Protein AF-A0A918HSY1-F1 (afdb_monomer_lite)

Foldseek 3Di:
DDDDDDDDDDDDDPPDDPLDPQQPQQDWDWDQDPNDTDTDRVNVVVVVCLVCLVVDDLVVLVVVVVVSPPSSD

pLDDT: mean 74.21, std 18.96, range [35.66, 93.88]

Structure (mmCIF, N/CA/C/O backbone):
data_AF-A0A918HSY1-F1
#
_entry.id   AF-A0A918HSY1-F1
#
loop_
_atom_site.group_PDB
_atom_site.id
_atom_site.type_symbol
_atom_site.label_atom_id
_atom_site.label_alt_id
_atom_site.label_comp_id
_atom_site.label_asym_id
_atom_site.label_entity_id
_atom_site.label_seq_id
_atom_site.pdbx_PDB_ins_code
_atom_site.Cartn_x
_atom_site.Cartn_y
_atom_site.Cartn_z
_atom_site.occupancy
_atom_site.B_iso_or_equiv
_atom_site.auth_seq_id
_atom_site.auth_comp_id
_atom_site.auth_asym_id
_atom_site.auth_atom_id
_atom_site.pdbx_PDB_model_num
ATOM 1 N N . MET A 1 1 ? 6.785 43.936 -22.187 1.00 35.66 1 MET A N 1
ATOM 2 C CA . MET A 1 1 ? 6.281 43.463 -23.499 1.00 35.66 1 MET A CA 1
ATOM 3 C C . MET A 1 1 ? 6.479 41.946 -23.601 1.00 35.66 1 MET A C 1
ATOM 5 O O . MET A 1 1 ? 7.583 41.505 -23.340 1.00 35.66 1 MET A O 1
ATOM 9 N N . ARG A 1 2 ? 5.388 41.203 -23.883 1.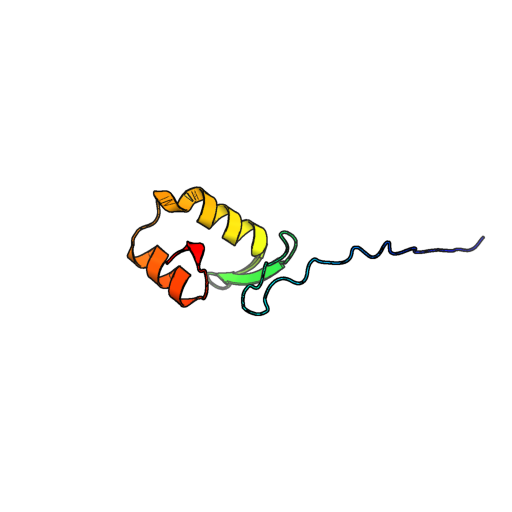00 38.72 2 ARG A N 1
ATOM 10 C CA . ARG A 1 2 ? 5.216 39.855 -24.509 1.00 38.72 2 ARG A CA 1
ATOM 11 C C . ARG A 1 2 ? 6.442 38.904 -24.512 1.00 38.72 2 ARG A C 1
ATOM 13 O O . ARG A 1 2 ? 7.427 39.209 -25.158 1.00 38.72 2 ARG A O 1
ATOM 20 N N . SER A 1 3 ? 6.419 37.792 -23.766 1.00 40.62 3 SER A N 1
ATOM 21 C CA . SER A 1 3 ? 5.899 36.448 -24.138 1.00 40.62 3 SER A CA 1
ATOM 22 C C . SER A 1 3 ? 6.929 35.528 -24.827 1.00 40.62 3 SER A C 1
ATOM 24 O O . SER A 1 3 ? 7.820 36.001 -25.519 1.00 40.62 3 SER A O 1
ATOM 26 N N . THR A 1 4 ? 6.683 34.212 -24.707 1.00 41.28 4 THR A N 1
ATOM 27 C CA . THR A 1 4 ? 7.312 33.038 -25.361 1.00 41.28 4 THR A CA 1
ATOM 28 C C . THR A 1 4 ? 8.568 32.476 -24.666 1.00 41.28 4 THR A C 1
ATOM 30 O O . THR A 1 4 ? 9.409 33.224 -24.204 1.00 41.28 4 THR A O 1
ATOM 33 N N . ALA A 1 5 ? 8.783 31.171 -24.492 1.00 42.19 5 ALA A N 1
ATOM 34 C CA . ALA A 1 5 ? 8.032 29.989 -24.884 1.00 42.19 5 ALA A CA 1
ATOM 35 C C . ALA A 1 5 ? 8.316 28.839 -23.904 1.00 42.19 5 ALA A C 1
ATOM 37 O O . ALA A 1 5 ? 9.450 28.571 -23.512 1.00 42.19 5 ALA A O 1
ATOM 38 N N . ARG A 1 6 ? 7.243 28.115 -23.596 1.00 50.81 6 ARG A N 1
ATOM 39 C CA . ARG A 1 6 ? 7.224 26.732 -23.128 1.00 50.81 6 ARG A CA 1
ATOM 40 C C . ARG A 1 6 ? 8.042 25.876 -24.103 1.00 50.81 6 ARG A C 1
ATOM 42 O O . ARG A 1 6 ? 7.718 25.847 -25.287 1.00 50.81 6 ARG A O 1
ATOM 49 N N . ARG A 1 7 ? 9.060 25.155 -23.631 1.00 39.25 7 ARG A N 1
ATOM 50 C CA . ARG A 1 7 ? 9.657 24.055 -24.399 1.00 39.2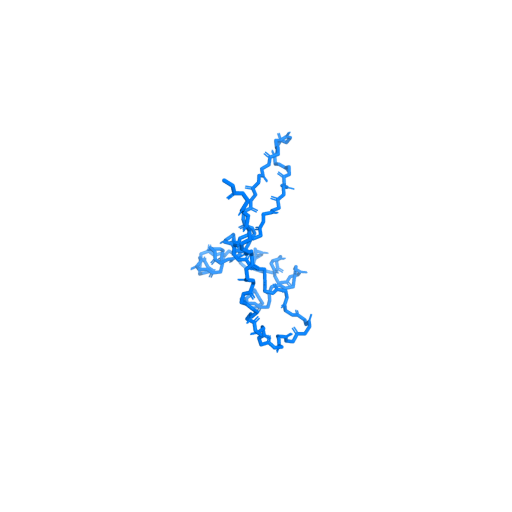5 7 ARG A CA 1
ATOM 51 C C . ARG A 1 7 ? 9.707 22.814 -23.520 1.00 39.25 7 ARG A C 1
ATOM 53 O O . ARG A 1 7 ? 10.525 22.698 -22.616 1.00 39.25 7 ARG A O 1
ATOM 60 N N . ALA A 1 8 ? 8.741 21.937 -23.773 1.00 45.78 8 ALA A N 1
ATOM 61 C CA . ALA A 1 8 ? 8.699 20.585 -23.258 1.00 45.78 8 ALA A CA 1
ATOM 62 C C . ALA A 1 8 ? 9.912 19.816 -23.799 1.00 45.78 8 ALA A C 1
ATOM 64 O O . ALA A 1 8 ? 10.093 19.721 -25.012 1.00 45.78 8 ALA A O 1
ATOM 65 N N . ALA A 1 9 ? 10.738 19.281 -22.904 1.00 44.94 9 ALA A N 1
ATOM 66 C CA . ALA A 1 9 ? 11.704 18.253 -23.252 1.00 44.94 9 ALA A CA 1
ATOM 67 C C . ALA A 1 9 ? 11.010 16.902 -23.054 1.00 44.94 9 ALA A C 1
ATOM 69 O O . ALA A 1 9 ? 10.754 16.478 -21.926 1.00 44.94 9 ALA A O 1
ATOM 70 N N . GLY A 1 10 ? 10.644 16.276 -24.173 1.00 48.06 10 GLY A N 1
ATOM 71 C CA . GLY A 1 10 ? 10.143 14.912 -24.204 1.00 48.06 10 GLY A CA 1
ATOM 72 C C . GLY A 1 10 ? 11.192 13.963 -23.639 1.00 48.06 10 GLY A C 1
ATOM 73 O O . GLY A 1 10 ? 12.322 13.911 -24.122 1.00 48.06 10 GLY A O 1
ATOM 74 N N . ARG A 1 11 ? 10.814 13.214 -22.605 1.00 46.03 11 ARG A N 1
ATOM 75 C CA . ARG A 1 11 ? 11.573 12.055 -22.148 1.00 46.03 11 ARG A CA 1
ATOM 76 C C . ARG A 1 11 ? 10.833 10.830 -22.650 1.00 46.03 11 ARG A C 1
ATOM 78 O O . ARG A 1 11 ? 9.729 10.561 -22.184 1.00 46.03 11 ARG A O 1
ATOM 85 N N . ALA A 1 12 ? 11.430 10.131 -23.611 1.00 44.19 12 ALA A N 1
ATOM 86 C CA . ALA A 1 12 ? 10.989 8.803 -24.006 1.00 44.19 12 ALA A CA 1
ATOM 87 C C . ALA A 1 12 ? 10.897 7.937 -22.741 1.00 44.19 12 ALA A C 1
ATOM 89 O O . ALA A 1 12 ? 11.889 7.745 -22.031 1.00 44.19 12 ALA A O 1
ATOM 90 N N . LEU A 1 13 ? 9.681 7.510 -22.406 1.00 47.62 13 LEU A N 1
ATOM 91 C CA . LEU A 1 13 ? 9.467 6.522 -21.364 1.00 47.62 13 LEU A CA 1
ATOM 92 C C . LEU A 1 13 ? 9.882 5.171 -21.960 1.00 47.62 13 LEU A C 1
ATOM 94 O O . LEU A 1 13 ? 9.476 4.881 -23.084 1.00 47.62 13 LEU A O 1
ATOM 98 N N . PRO A 1 14 ? 10.702 4.364 -21.265 1.00 51.47 14 PRO A N 1
ATOM 99 C CA . PRO A 1 14 ? 10.917 2.990 -21.694 1.00 51.47 14 PRO A CA 1
ATOM 100 C C . PRO A 1 14 ? 9.555 2.294 -21.726 1.00 51.47 14 PRO A C 1
ATOM 102 O O . PRO A 1 14 ? 8.781 2.449 -20.776 1.00 51.47 14 PRO A O 1
ATOM 105 N N . GLU A 1 15 ? 9.272 1.577 -22.813 1.00 50.91 15 GLU A N 1
ATOM 106 C CA . GLU A 1 15 ? 8.089 0.730 -22.956 1.00 50.91 15 GLU A CA 1
ATOM 107 C C . GLU A 1 15 ? 8.085 -0.282 -21.807 1.00 50.91 15 GLU A C 1
ATOM 109 O O . GLU A 1 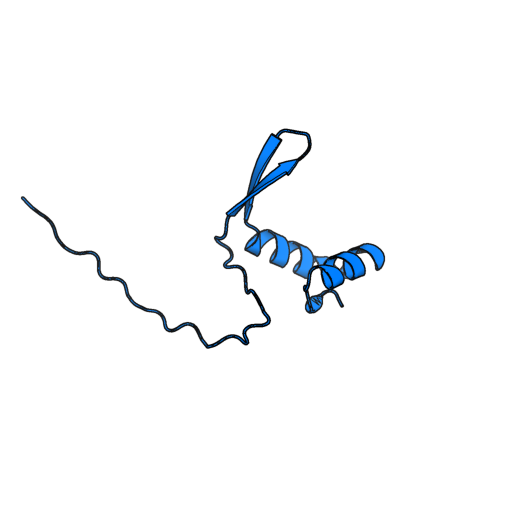15 ? 8.798 -1.285 -21.813 1.00 50.91 15 GLU A O 1
ATOM 114 N N . LYS A 1 16 ? 7.356 0.058 -20.744 1.00 50.16 16 LYS A N 1
ATOM 115 C CA . LYS A 1 16 ? 7.049 -0.856 -19.656 1.00 50.16 16 LYS A CA 1
ATOM 116 C C . LYS A 1 16 ? 5.904 -1.725 -20.138 1.00 50.16 16 LYS A C 1
ATOM 118 O O . LYS A 1 16 ? 4.916 -1.190 -20.639 1.00 50.16 16 LYS A O 1
ATOM 123 N N . SER A 1 17 ? 6.061 -3.033 -19.974 1.00 46.09 17 SER A N 1
ATOM 124 C CA . SER A 1 17 ? 5.039 -4.032 -20.264 1.00 46.09 17 SER A CA 1
ATOM 125 C C . SER A 1 17 ? 3.660 -3.568 -19.762 1.00 46.09 17 SER A C 1
ATOM 127 O O . SER A 1 17 ? 3.573 -3.036 -18.646 1.00 46.09 17 SER A O 1
ATOM 129 N N . PRO A 1 18 ? 2.596 -3.722 -20.569 1.00 48.06 18 PRO A N 1
ATOM 130 C CA . PRO A 1 18 ? 1.280 -3.139 -20.306 1.00 48.06 18 PRO A CA 1
ATOM 131 C C . PRO A 1 18 ? 0.606 -3.669 -19.030 1.00 48.06 18 PRO A C 1
ATOM 133 O O . PRO A 1 18 ? -0.347 -3.057 -18.556 1.00 48.06 18 PRO A O 1
ATOM 136 N N . GLU A 1 19 ? 1.109 -4.752 -18.436 1.00 53.62 19 GLU A N 1
ATOM 137 C CA . GLU A 1 19 ? 0.606 -5.295 -17.173 1.00 53.62 19 GLU A CA 1
ATOM 138 C C . GLU A 1 19 ? 1.108 -4.597 -15.890 1.00 53.62 19 GLU A C 1
ATOM 140 O O . GLU A 1 19 ? 0.630 -4.930 -14.809 1.00 53.62 19 GLU A O 1
ATOM 145 N N . HIS A 1 20 ? 2.016 -3.610 -15.952 1.00 54.81 20 HIS A N 1
ATOM 146 C CA . HIS A 1 20 ? 2.558 -2.970 -14.741 1.00 54.81 20 HIS A CA 1
ATOM 147 C C . HIS A 1 20 ? 2.309 -1.453 -14.723 1.00 54.81 20 HIS A C 1
ATOM 149 O O . HIS A 1 20 ? 3.097 -0.657 -15.246 1.00 54.81 20 HIS A O 1
ATOM 155 N N . VAL A 1 21 ? 1.228 -1.019 -14.060 1.00 58.06 21 VAL A N 1
ATOM 156 C CA . VAL A 1 21 ? 0.961 0.410 -13.819 1.00 58.06 21 VAL A CA 1
ATOM 157 C C . VAL A 1 21 ? 1.969 0.930 -12.796 1.00 58.06 21 VAL A C 1
ATOM 159 O O . VAL A 1 21 ? 1.747 0.945 -11.586 1.00 58.06 21 VAL A O 1
ATOM 162 N N . ALA A 1 22 ? 3.129 1.364 -13.281 1.00 60.88 22 ALA A N 1
ATOM 163 C CA . ALA A 1 22 ? 4.080 2.108 -12.475 1.00 60.88 22 ALA A CA 1
ATOM 164 C C . ALA A 1 22 ? 3.491 3.492 -12.180 1.00 60.88 22 ALA A C 1
ATOM 166 O O . ALA A 1 22 ? 3.714 4.438 -12.935 1.00 60.88 22 ALA A O 1
ATOM 167 N N . VAL A 1 23 ? 2.733 3.602 -11.088 1.00 61.19 23 VAL A N 1
ATOM 168 C CA . VAL A 1 23 ? 2.149 4.866 -10.636 1.00 61.19 23 VAL A CA 1
ATOM 169 C C . VAL A 1 23 ? 3.283 5.869 -10.388 1.00 61.19 23 VAL A C 1
ATOM 171 O O . VAL A 1 23 ? 4.134 5.626 -9.524 1.00 61.19 23 VAL A O 1
ATOM 174 N N . PRO A 1 24 ? 3.341 6.997 -11.124 1.00 70.44 24 PRO A N 1
ATOM 175 C CA . PRO A 1 24 ? 4.325 8.033 -10.852 1.00 70.44 24 PRO A CA 1
ATOM 176 C C . PRO A 1 24 ? 4.190 8.502 -9.401 1.00 70.44 24 PRO A C 1
ATOM 178 O O . PRO A 1 24 ? 3.079 8.697 -8.915 1.00 70.44 24 PRO A O 1
ATOM 181 N N . GLY A 1 25 ? 5.303 8.741 -8.703 1.00 62.47 25 GLY A N 1
ATOM 182 C CA . GLY A 1 25 ? 5.274 9.170 -7.294 1.00 62.47 25 GLY A CA 1
ATOM 183 C C . GLY A 1 25 ? 4.466 10.454 -7.032 1.00 62.47 25 GLY A C 1
ATOM 184 O O . GLY A 1 25 ? 4.048 10.703 -5.905 1.00 62.47 25 GLY A O 1
ATOM 185 N N . ALA A 1 26 ? 4.220 11.259 -8.069 1.00 72.50 26 ALA A N 1
ATOM 186 C CA . ALA A 1 26 ? 3.416 12.476 -8.006 1.00 72.50 26 ALA A CA 1
ATOM 187 C C . ALA A 1 26 ? 1.907 12.256 -8.230 1.00 72.50 26 ALA A C 1
ATOM 189 O O . ALA A 1 26 ? 1.155 13.219 -8.122 1.00 72.50 26 ALA A O 1
ATOM 190 N N . HIS A 1 27 ? 1.456 11.040 -8.554 1.00 79.06 27 HIS A N 1
ATOM 191 C CA . HIS A 1 27 ? 0.032 10.763 -8.733 1.00 79.06 27 HIS A CA 1
ATOM 192 C C . HIS A 1 27 ? -0.696 10.880 -7.394 1.00 79.06 27 HIS A C 1
ATOM 194 O O . HIS A 1 27 ? -0.327 10.207 -6.428 1.00 79.06 27 HIS A O 1
ATOM 200 N N . VAL A 1 28 ? -1.711 11.743 -7.361 1.00 84.88 28 VAL A N 1
ATOM 201 C CA . VAL A 1 28 ? -2.560 12.000 -6.200 1.00 84.88 28 VAL A CA 1
ATOM 202 C C . VAL A 1 28 ? -3.947 11.443 -6.484 1.00 84.88 28 VAL A C 1
ATOM 204 O O . VAL A 1 28 ? -4.536 11.782 -7.507 1.00 84.88 28 VAL A O 1
ATOM 207 N N . GLU A 1 29 ? -4.457 10.628 -5.569 1.00 81.69 29 GLU A N 1
ATOM 208 C CA . GLU A 1 29 ? -5.835 10.144 -5.563 1.00 81.69 29 GLU A CA 1
ATOM 209 C C . GLU A 1 29 ? -6.560 10.707 -4.343 1.00 81.69 29 GLU A C 1
ATOM 211 O O . GLU A 1 29 ? -5.971 10.826 -3.268 1.00 81.69 29 GLU A O 1
ATOM 216 N N . THR A 1 30 ? -7.827 11.076 -4.510 1.00 86.69 30 THR A N 1
ATOM 217 C CA . THR A 1 30 ? -8.676 11.491 -3.395 1.00 86.69 30 THR A CA 1
ATOM 218 C C . THR A 1 30 ? -9.423 10.272 -2.881 1.00 86.69 30 THR A C 1
ATOM 220 O O . THR A 1 30 ? -10.249 9.707 -3.591 1.00 86.69 30 THR A O 1
ATOM 223 N N . VAL A 1 31 ? -9.141 9.870 -1.646 1.00 85.00 31 VAL A N 1
ATOM 224 C CA . VAL A 1 31 ? -9.829 8.766 -0.969 1.00 85.00 31 VAL A CA 1
ATOM 225 C C . VAL A 1 31 ? -10.646 9.307 0.190 1.00 85.00 31 VAL A C 1
ATOM 227 O O . VAL A 1 31 ? -10.183 10.182 0.918 1.00 85.00 31 VAL A O 1
ATOM 230 N N . VAL A 1 32 ? -11.859 8.790 0.373 1.00 86.81 32 VAL A N 1
ATOM 231 C CA . VAL A 1 32 ? -12.688 9.136 1.530 1.00 86.81 32 VAL A CA 1
ATOM 232 C C . VAL A 1 32 ? -12.420 8.125 2.638 1.00 86.81 32 VAL A C 1
ATOM 234 O O . VAL A 1 32 ? -12.670 6.934 2.462 1.00 86.81 32 VAL A O 1
ATOM 237 N N . VAL A 1 33 ? -11.912 8.595 3.773 1.00 83.12 33 VAL A N 1
ATOM 238 C CA . VAL A 1 33 ? -11.706 7.785 4.981 1.00 83.12 33 VAL A CA 1
ATOM 239 C C . VAL A 1 33 ? -12.503 8.440 6.097 1.00 83.12 33 VAL A C 1
ATOM 241 O O . VAL A 1 33 ? -12.410 9.647 6.289 1.00 83.12 33 VAL A O 1
ATOM 244 N N . ASP A 1 34 ? -13.359 7.670 6.768 1.00 84.88 34 ASP A N 1
ATOM 245 C CA . ASP A 1 34 ? -14.226 8.159 7.851 1.00 84.88 34 ASP A CA 1
ATOM 246 C C . ASP A 1 34 ? -15.074 9.396 7.475 1.00 84.88 34 ASP A C 1
ATOM 248 O O . ASP A 1 34 ? -15.375 10.256 8.299 1.00 84.88 34 ASP A O 1
ATOM 252 N N . GLY A 1 35 ? -15.469 9.495 6.200 1.00 87.75 35 GLY A N 1
ATOM 253 C CA . GLY A 1 35 ? -16.256 10.616 5.670 1.00 87.75 35 GLY A CA 1
ATOM 254 C C . GLY A 1 35 ? -15.446 11.870 5.325 1.00 87.75 35 GLY A C 1
ATOM 255 O O . GLY A 1 35 ? -16.038 12.872 4.929 1.00 87.75 35 GLY A O 1
ATOM 256 N N . GLN A 1 36 ? -14.115 11.832 5.434 1.00 79.12 36 GLN A N 1
ATOM 257 C CA . GLN A 1 36 ? -13.228 12.934 5.063 1.00 79.12 36 GLN A CA 1
ATOM 258 C C . GLN A 1 36 ? -12.454 12.625 3.781 1.00 79.12 36 GLN A C 1
ATOM 260 O O . GLN A 1 36 ? -11.925 11.529 3.607 1.00 79.12 36 GLN A O 1
ATOM 265 N N . GLU A 1 37 ? -12.370 13.605 2.882 1.00 90.19 37 GLU A N 1
ATOM 266 C CA . GLU A 1 37 ? -11.555 13.508 1.672 1.00 90.19 37 GLU A CA 1
ATOM 267 C C . GLU A 1 37 ? -10.066 13.678 1.995 1.00 90.19 37 GLU A C 1
ATOM 269 O O . GLU A 1 37 ? -9.637 14.672 2.584 1.00 90.19 37 GLU A O 1
ATOM 274 N N . HIS A 1 38 ? -9.256 12.720 1.550 1.00 84.31 38 HIS A N 1
ATOM 275 C CA . HIS A 1 38 ? -7.809 12.723 1.704 1.00 84.31 38 HIS A CA 1
ATOM 276 C C . HIS A 1 38 ? -7.125 12.610 0.347 1.00 84.31 38 HIS A C 1
ATOM 278 O O . HIS A 1 38 ? -7.241 11.602 -0.345 1.00 84.31 38 HIS A O 1
ATOM 284 N N . ALA A 1 39 ? -6.338 13.625 0.002 1.00 87.44 39 ALA A N 1
ATOM 285 C CA . ALA A 1 39 ? -5.446 13.585 -1.147 1.00 87.44 39 ALA A CA 1
ATOM 286 C C . ALA A 1 39 ? -4.189 12.762 -0.809 1.00 87.44 39 ALA A C 1
ATOM 288 O O . ALA A 1 39 ? -3.304 13.223 -0.083 1.00 87.44 39 ALA A O 1
ATOM 289 N N . VAL A 1 40 ? -4.090 11.543 -1.339 1.00 84.62 40 VAL A N 1
ATOM 290 C CA . VAL A 1 40 ? -2.978 10.617 -1.092 1.00 84.62 40 VAL A CA 1
ATOM 291 C C . VAL A 1 40 ? -2.101 10.450 -2.327 1.00 84.62 40 VAL A C 1
ATOM 293 O O . VAL A 1 40 ? -2.577 10.221 -3.434 1.00 84.62 40 VAL A O 1
ATOM 296 N N . LYS A 1 41 ? -0.778 10.527 -2.144 1.00 87.00 41 LYS A N 1
ATOM 297 C CA . LYS A 1 41 ? 0.186 10.215 -3.208 1.00 87.00 41 LYS A CA 1
ATOM 298 C C . LYS A 1 41 ? 0.323 8.702 -3.353 1.00 87.00 41 LYS A C 1
ATOM 300 O O . LYS A 1 41 ? 1.149 8.103 -2.662 1.00 87.00 41 LYS A O 1
ATOM 305 N N . LEU A 1 42 ? -0.454 8.083 -4.238 1.00 83.56 42 LEU A N 1
ATOM 306 C CA . LEU A 1 42 ? -0.493 6.621 -4.375 1.00 83.56 42 LEU A CA 1
ATOM 307 C C . LEU A 1 42 ? 0.874 6.009 -4.666 1.00 83.56 42 LEU A C 1
ATOM 309 O O . LEU A 1 42 ? 1.248 5.026 -4.032 1.00 83.56 42 LEU A O 1
ATOM 313 N N . GLY A 1 43 ? 1.654 6.609 -5.570 1.00 83.19 43 GLY A N 1
ATOM 314 C CA . GLY A 1 43 ? 2.983 6.090 -5.904 1.00 83.19 43 GLY A CA 1
ATOM 315 C C . GLY A 1 43 ? 3.918 6.054 -4.687 1.00 83.19 43 GLY A C 1
ATOM 316 O O . GLY A 1 43 ? 4.636 5.077 -4.481 1.00 83.19 43 GLY A O 1
ATOM 317 N N . VAL A 1 44 ? 3.850 7.074 -3.822 1.00 85.00 44 VAL A N 1
ATOM 318 C CA . VAL A 1 44 ? 4.595 7.111 -2.550 1.00 85.00 44 VAL A CA 1
ATOM 319 C C . VAL A 1 44 ? 4.032 6.099 -1.552 1.00 85.00 44 VAL A C 1
ATOM 321 O O . VAL A 1 44 ? 4.799 5.408 -0.884 1.00 85.00 44 VAL A O 1
ATOM 324 N N . GLY A 1 45 ? 2.706 5.972 -1.469 1.00 86.00 45 GLY A N 1
ATOM 325 C CA . GLY A 1 45 ? 2.037 4.985 -0.623 1.00 86.00 45 GLY A CA 1
ATOM 326 C C . GLY A 1 45 ? 2.483 3.557 -0.943 1.00 86.00 45 GLY A C 1
ATOM 327 O O . GLY A 1 45 ? 2.952 2.848 -0.054 1.00 86.00 45 GLY A O 1
ATOM 328 N N . VAL A 1 46 ? 2.439 3.164 -2.219 1.00 86.94 46 VAL A N 1
ATOM 329 C CA . VAL A 1 46 ? 2.882 1.840 -2.683 1.00 86.94 46 VAL A CA 1
ATOM 330 C C . VAL A 1 46 ? 4.365 1.610 -2.377 1.00 86.94 46 VAL A C 1
ATOM 332 O O . VAL A 1 46 ? 4.721 0.551 -1.859 1.00 86.94 46 VAL A O 1
ATOM 335 N N . MET A 1 47 ? 5.234 2.600 -2.619 1.00 86.44 47 MET A N 1
ATOM 336 C CA . MET A 1 47 ? 6.663 2.500 -2.283 1.00 86.44 47 MET A CA 1
ATOM 337 C C . MET A 1 47 ? 6.899 2.306 -0.779 1.00 86.44 47 MET A C 1
ATOM 339 O O . MET A 1 47 ? 7.703 1.458 -0.391 1.00 86.44 47 MET A O 1
ATOM 343 N N . ASN A 1 48 ? 6.177 3.039 0.070 1.00 89.56 48 ASN A N 1
ATOM 344 C CA . ASN A 1 48 ? 6.290 2.930 1.523 1.00 89.56 48 ASN A CA 1
ATOM 345 C C . ASN A 1 48 ? 5.821 1.564 2.039 1.00 89.56 48 ASN A C 1
ATOM 347 O O . ASN A 1 48 ? 6.481 0.971 2.895 1.00 89.56 48 ASN A O 1
ATOM 351 N N . VAL A 1 49 ? 4.703 1.048 1.516 1.00 90.62 49 VAL A N 1
ATOM 352 C CA . VAL A 1 49 ? 4.201 -0.286 1.882 1.00 90.62 49 VAL A CA 1
ATOM 353 C C . VAL A 1 49 ? 5.189 -1.363 1.429 1.00 90.62 49 VAL A C 1
ATOM 355 O O . VAL A 1 49 ? 5.533 -2.234 2.226 1.00 90.62 49 VAL A O 1
ATOM 358 N N . LYS A 1 50 ? 5.726 -1.263 0.205 1.00 90.44 50 LYS A N 1
ATOM 359 C CA . LYS A 1 50 ? 6.756 -2.179 -0.307 1.00 90.44 50 LYS A CA 1
ATOM 360 C C . LYS A 1 50 ? 8.034 -2.150 0.538 1.00 90.44 50 LYS A C 1
ATOM 362 O O . LYS A 1 50 ? 8.574 -3.206 0.854 1.00 90.44 50 LYS A O 1
ATOM 367 N N . GLY A 1 51 ? 8.496 -0.972 0.962 1.00 90.00 51 GLY A N 1
ATOM 368 C CA . GLY A 1 51 ? 9.670 -0.833 1.835 1.00 90.00 51 GLY A CA 1
ATOM 369 C C . GLY A 1 51 ? 9.485 -1.458 3.223 1.00 90.00 51 GLY A C 1
ATOM 370 O O . GLY A 1 51 ? 10.448 -1.915 3.829 1.00 90.00 51 GLY A O 1
ATOM 371 N N . ARG A 1 52 ? 8.242 -1.535 3.715 1.00 91.81 52 ARG A N 1
ATOM 372 C CA . ARG A 1 52 ? 7.888 -2.153 5.004 1.00 91.81 52 ARG A CA 1
ATOM 373 C C . ARG A 1 52 ? 7.324 -3.569 4.861 1.00 91.81 52 ARG A C 1
ATOM 375 O O . ARG A 1 52 ? 6.763 -4.083 5.826 1.00 91.81 52 ARG A O 1
ATOM 382 N N . ARG A 1 53 ? 7.488 -4.210 3.693 1.00 90.56 53 ARG A N 1
ATOM 383 C CA . ARG A 1 53 ? 6.949 -5.549 3.382 1.00 90.56 53 ARG A CA 1
ATOM 384 C C . ARG A 1 53 ? 7.229 -6.570 4.485 1.00 90.56 53 ARG A C 1
ATOM 386 O O . ARG A 1 53 ? 6.336 -7.332 4.830 1.00 90.56 53 ARG A O 1
ATOM 393 N N . ALA A 1 54 ? 8.434 -6.551 5.056 1.00 90.75 54 ALA A N 1
ATOM 394 C CA . ALA A 1 54 ? 8.859 -7.492 6.094 1.00 90.75 54 ALA A CA 1
ATOM 395 C C . ALA A 1 54 ? 7.994 -7.458 7.371 1.00 90.75 54 ALA A C 1
ATOM 397 O O . ALA A 1 54 ? 7.948 -8.444 8.095 1.00 90.75 54 ALA A O 1
ATOM 398 N N . GLY A 1 55 ? 7.309 -6.343 7.649 1.00 92.38 55 GLY A N 1
ATOM 399 C CA . GLY A 1 55 ? 6.412 -6.202 8.799 1.00 92.38 55 GLY A CA 1
ATOM 400 C C . GLY A 1 55 ? 4.935 -6.446 8.483 1.00 92.38 55 GLY A C 1
ATOM 401 O O . GLY A 1 55 ? 4.087 -6.168 9.327 1.00 92.38 55 GLY A O 1
ATOM 402 N N . LEU A 1 56 ? 4.593 -6.881 7.267 1.00 93.00 56 LEU A N 1
ATOM 403 C CA . LEU A 1 56 ? 3.206 -7.114 6.867 1.00 93.00 56 LEU A CA 1
ATOM 404 C C . LEU A 1 56 ? 2.802 -8.565 7.134 1.00 93.00 56 LEU A C 1
ATOM 406 O O . LEU A 1 56 ? 3.566 -9.489 6.869 1.00 93.00 56 LEU A O 1
ATOM 410 N N . SER A 1 57 ? 1.575 -8.766 7.618 1.00 93.88 57 SER A N 1
ATOM 411 C CA . SER A 1 57 ? 0.997 -10.106 7.731 1.00 93.88 57 SER A CA 1
ATOM 412 C C . SER A 1 57 ? 0.758 -10.726 6.351 1.00 93.88 57 SER A C 1
ATOM 414 O O . SER A 1 57 ? 0.540 -10.012 5.365 1.00 93.88 57 SER A O 1
ATOM 416 N N . ALA A 1 58 ? 0.735 -12.059 6.294 1.00 93.00 58 ALA A N 1
ATOM 417 C CA . ALA A 1 58 ? 0.441 -12.809 5.073 1.00 93.00 58 ALA A CA 1
ATOM 418 C C . ALA A 1 58 ? -0.912 -12.403 4.459 1.00 93.00 58 ALA A C 1
ATOM 420 O O . ALA A 1 58 ? -0.991 -12.159 3.259 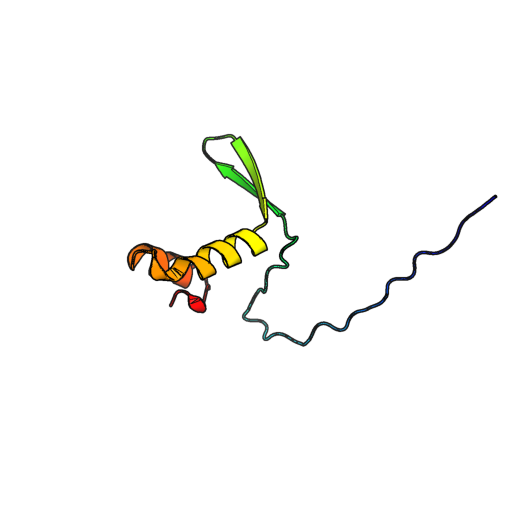1.00 93.00 58 ALA A O 1
ATOM 421 N N . ASP A 1 59 ? -1.942 -12.203 5.286 1.00 93.25 59 ASP A N 1
ATOM 422 C CA . ASP A 1 59 ? -3.265 -11.758 4.829 1.00 93.25 59 ASP A CA 1
ATOM 423 C C . ASP A 1 59 ? -3.222 -10.393 4.137 1.00 93.25 59 ASP A C 1
ATOM 425 O O . ASP A 1 59 ? -3.936 -10.148 3.162 1.00 93.25 59 ASP A O 1
ATOM 429 N N . ARG A 1 60 ? -2.382 -9.476 4.634 1.00 92.38 60 ARG A N 1
ATOM 430 C CA . ARG A 1 60 ? -2.230 -8.156 4.022 1.00 92.38 60 ARG A CA 1
ATOM 431 C C . ARG A 1 60 ? -1.506 -8.257 2.685 1.00 92.38 60 ARG A C 1
ATOM 433 O O . ARG A 1 60 ? -1.896 -7.572 1.745 1.00 92.38 60 ARG A O 1
ATOM 440 N N . LEU A 1 61 ? -0.484 -9.105 2.600 1.00 93.06 61 LEU A N 1
ATOM 441 C CA . LEU A 1 61 ? 0.238 -9.370 1.358 1.00 93.06 61 LEU A CA 1
ATOM 442 C C . LEU A 1 61 ? -0.676 -10.007 0.307 1.00 93.06 61 LEU A C 1
ATOM 444 O O . LEU A 1 61 ? -0.745 -9.496 -0.805 1.00 93.06 61 LEU A O 1
ATOM 448 N N . ALA A 1 62 ? -1.479 -11.002 0.685 1.00 92.88 62 ALA A N 1
ATOM 449 C CA . ALA A 1 62 ? -2.445 -11.639 -0.208 1.00 92.88 62 ALA A CA 1
ATOM 450 C C . ALA A 1 62 ? -3.479 -10.6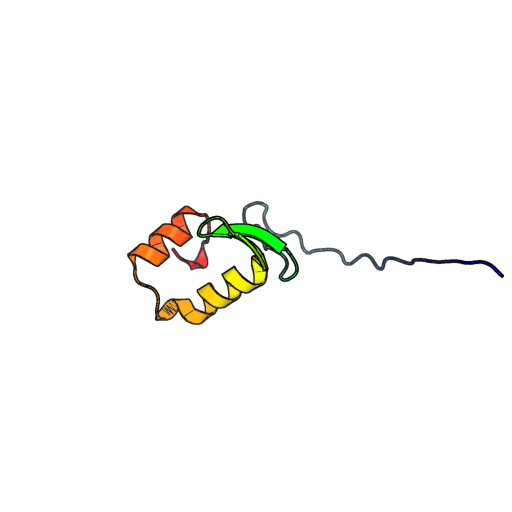44 -0.764 1.00 92.88 62 ALA A C 1
ATOM 452 O O . ALA A 1 62 ? -3.773 -10.649 -1.957 1.00 92.88 62 ALA A O 1
ATOM 453 N N . ARG A 1 63 ? -3.992 -9.732 0.075 1.00 92.44 63 ARG A N 1
ATOM 454 C CA . ARG A 1 63 ? -4.899 -8.660 -0.375 1.00 92.44 63 ARG A CA 1
ATOM 455 C C . ARG A 1 63 ? -4.222 -7.698 -1.349 1.00 92.44 63 ARG A C 1
ATOM 457 O O . ARG A 1 63 ? -4.852 -7.276 -2.307 1.00 92.44 63 ARG A O 1
ATOM 464 N N . LEU A 1 64 ? -2.956 -7.353 -1.116 1.00 90.06 64 LEU A N 1
ATOM 465 C CA . LEU A 1 64 ? -2.187 -6.497 -2.023 1.00 90.06 64 LEU A CA 1
ATOM 466 C C . LEU A 1 64 ? -1.905 -7.211 -3.355 1.00 90.06 64 LEU A C 1
ATOM 468 O O . LEU A 1 64 ? -2.064 -6.604 -4.409 1.00 90.06 64 LEU A O 1
ATOM 472 N N . ALA A 1 65 ? -1.569 -8.500 -3.324 1.00 90.00 65 ALA A N 1
ATOM 473 C CA . ALA A 1 65 ? -1.388 -9.314 -4.523 1.00 90.00 65 ALA A CA 1
ATOM 474 C C . ALA A 1 65 ? -2.684 -9.407 -5.347 1.00 90.00 65 ALA A C 1
ATOM 476 O O . ALA A 1 65 ? -2.651 -9.236 -6.562 1.00 90.00 65 ALA A O 1
ATOM 477 N N . ALA A 1 66 ? -3.840 -9.566 -4.691 1.00 90.00 66 ALA A N 1
ATOM 478 C CA . ALA A 1 66 ? -5.150 -9.571 -5.349 1.00 90.00 66 ALA A CA 1
ATOM 479 C C . ALA A 1 66 ? -5.500 -8.239 -6.044 1.00 90.00 66 ALA A C 1
ATOM 481 O O . ALA A 1 66 ? -6.323 -8.221 -6.955 1.00 90.00 66 ALA A O 1
ATOM 482 N N . LEU A 1 67 ? -4.863 -7.132 -5.643 1.00 86.88 67 LEU A N 1
ATOM 483 C CA . LEU A 1 67 ? -4.973 -5.826 -6.302 1.00 86.88 67 LEU A CA 1
ATOM 484 C C . LEU A 1 67 ? -4.001 -5.664 -7.489 1.00 86.88 67 LEU A C 1
ATOM 486 O O . LEU A 1 67 ? -3.939 -4.585 -8.073 1.00 86.88 67 LEU A O 1
ATOM 490 N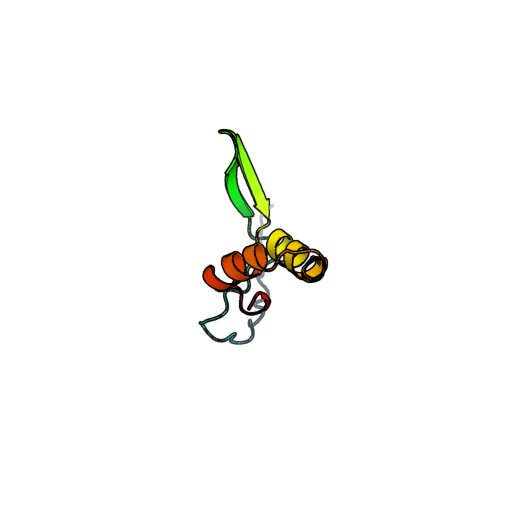 N . GLY A 1 68 ? -3.233 -6.702 -7.842 1.00 84.75 68 GLY A N 1
ATOM 491 C CA . GLY A 1 68 ? -2.271 -6.684 -8.951 1.00 84.75 68 GLY A CA 1
ATOM 492 C C . GLY A 1 68 ? -0.871 -6.190 -8.573 1.00 84.75 68 GLY A C 1
ATOM 493 O O . GLY A 1 68 ? -0.103 -5.776 -9.436 1.00 84.75 68 GLY A O 1
ATOM 494 N N . LEU A 1 69 ? -0.518 -6.185 -7.282 1.00 86.12 69 LEU A N 1
ATOM 495 C CA . LEU A 1 69 ? 0.834 -5.837 -6.834 1.00 86.12 69 LEU A CA 1
ATOM 496 C C . LEU A 1 69 ? 1.714 -7.095 -6.810 1.00 86.12 69 LEU A C 1
ATOM 498 O O . LEU A 1 69 ? 1.812 -7.757 -5.781 1.00 86.12 69 LEU A O 1
ATOM 502 N N . ASP A 1 70 ? 2.417 -7.383 -7.908 1.00 83.81 70 ASP A N 1
ATOM 503 C CA . ASP A 1 70 ? 3.240 -8.603 -8.061 1.00 83.81 70 ASP A CA 1
ATOM 504 C C . ASP A 1 70 ? 4.313 -8.778 -6.978 1.00 83.81 70 ASP A C 1
ATOM 506 O O . ASP A 1 70 ? 4.698 -9.886 -6.621 1.00 83.81 70 ASP A O 1
ATOM 510 N N . TRP A 1 71 ? 4.812 -7.676 -6.413 1.00 84.31 71 TRP A N 1
ATOM 511 C CA . TRP A 1 71 ? 5.797 -7.739 -5.333 1.00 84.31 71 TRP A CA 1
ATOM 512 C C . TRP A 1 71 ? 5.202 -8.217 -4.005 1.00 84.31 71 TRP A C 1
ATOM 514 O O . TRP A 1 71 ? 5.968 -8.466 -3.079 1.00 84.31 71 TRP A O 1
ATOM 524 N N . ALA A 1 72 ? 3.877 -8.265 -3.874 1.00 84.56 72 ALA A N 1
ATOM 525 C CA . ALA A 1 72 ? 3.183 -8.722 -2.678 1.00 84.56 72 ALA A CA 1
ATOM 526 C C . ALA A 1 72 ? 2.749 -10.194 -2.761 1.00 84.56 72 ALA A C 1
ATOM 528 O O . ALA A 1 72 ? 2.319 -10.724 -1.737 1.00 84.56 72 ALA A O 1
ATOM 529 N N . ALA A 1 73 ? 2.884 -10.828 -3.932 1.00 77.31 73 ALA A N 1
ATOM 530 C CA . ALA A 1 73 ? 2.732 -12.271 -4.095 1.00 77.31 73 ALA A CA 1
ATOM 531 C C . ALA A 1 73 ? 3.862 -13.053 -3.398 1.00 77.31 73 ALA A C 1
ATOM 533 O O . ALA A 1 73 ? 4.968 -12.483 -3.173 1.00 77.31 73 ALA A O 1
#

Sequence (73 aa):
MRSTARRAAGRALPEKSPEHVAVPGAHVETVVVDGQEHAVKLGVGVMNVKGRRAGLSADRLARLAALGLDWAA

Secondary structure (DSSP, 8-state):
-----------------TT-----TT-EEEEEETTEEEEEEHHHHHHHHHHTGGGS-HHHHHHHHHTT-GGG-

Radius of gyration: 17.76 Å; chains: 1; bounding box: 28×56×34 Å

Organism: NCBI:txid68254